Protein AF-G4RA24-F1 (afdb_monomer)

Sequence (73 aa):
MKTPNPTAPAFGAGHASTYAAGTPRTVPGFDGLHAMTSQLLAERVKEDGKILVLGAGGGLARARISVSSAADW

Radius of gyration: 17.19 Å; Cα contacts (8 Å, |Δi|>4): 32; chains: 1; bounding box: 32×19×58 Å

Solvent-accessible surface area (backbone atoms only — not comparable to full-atom values): 4873 Å² total; per-residue (Å²): 133,84,79,79,63,89,87,55,73,94,71,53,73,74,58,40,70,48,40,46,75,45,46,64,81,75,33,88,62,45,67,58,52,47,52,54,50,25,52,60,43,54,78,72,44,57,98,87,55,85,83,85,73,83,81,48,73,47,50,49,55,76,79,61,58,61,68,74,88,80,74,96,119

Mean predicted aligned error: 10.47 Å

Foldseek 3Di:
DDDDDPPDDPDDPVCQQCFLVCCPVVDPCVLVVLVVVLVVCLVPADPPGDDDDDCCGSVNSVVRNDNDPPPPD

Structure (mmCIF, N/CA/C/O backbone):
data_AF-G4RA24-F1
#
_entry.id   AF-G4RA24-F1
#
loop_
_atom_site.group_PDB
_atom_site.id
_atom_site.type_symbol
_atom_site.label_atom_id
_atom_site.label_alt_id
_atom_site.label_comp_id
_atom_site.label_asym_id
_atom_site.label_entity_id
_atom_site.label_seq_id
_atom_site.pdbx_PDB_ins_code
_atom_site.Cartn_x
_atom_site.Cart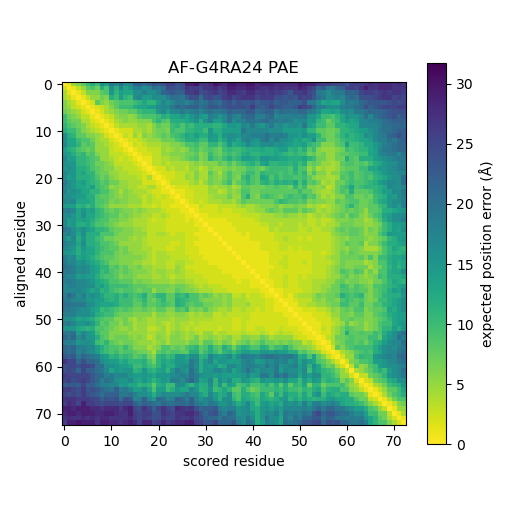n_y
_atom_site.Cartn_z
_atom_site.occupancy
_atom_site.B_iso_or_equiv
_atom_site.auth_seq_id
_atom_site.auth_comp_id
_atom_site.auth_asym_id
_atom_site.auth_atom_id
_atom_site.pdbx_PDB_model_num
ATOM 1 N N . MET A 1 1 ? 15.840 1.160 -35.005 1.00 57.66 1 MET A N 1
ATOM 2 C CA . MET A 1 1 ? 15.204 1.934 -33.916 1.00 57.66 1 MET A CA 1
ATOM 3 C C . MET A 1 1 ? 13.758 2.185 -34.321 1.00 57.66 1 MET A C 1
ATOM 5 O O . MET A 1 1 ? 13.545 2.820 -35.342 1.00 57.66 1 MET A O 1
ATOM 9 N N . LYS A 1 2 ? 12.776 1.581 -33.639 1.00 62.34 2 LYS A N 1
ATOM 10 C CA . LYS A 1 2 ? 11.353 1.788 -33.961 1.00 62.34 2 LYS A CA 1
ATOM 11 C C . LYS A 1 2 ? 10.967 3.187 -33.475 1.00 62.34 2 LYS A C 1
ATOM 13 O O . LYS A 1 2 ? 11.153 3.471 -32.295 1.00 62.34 2 LYS A O 1
ATOM 18 N N . THR A 1 3 ? 10.486 4.054 -34.357 1.00 70.38 3 THR A N 1
ATOM 19 C CA . THR A 1 3 ? 9.929 5.349 -33.955 1.00 70.38 3 THR A CA 1
ATOM 20 C C . THR A 1 3 ? 8.650 5.109 -33.144 1.00 70.38 3 THR A C 1
ATOM 22 O O . THR A 1 3 ? 7.814 4.303 -33.566 1.00 70.38 3 THR A O 1
ATOM 25 N N . PRO A 1 4 ? 8.485 5.734 -31.963 1.00 71.81 4 PRO A N 1
ATOM 26 C CA . PRO A 1 4 ? 7.247 5.611 -31.203 1.00 71.81 4 PRO A CA 1
ATOM 27 C C . PRO A 1 4 ? 6.107 6.237 -32.008 1.00 71.81 4 PRO A C 1
ATOM 29 O O . PRO A 1 4 ? 6.267 7.331 -32.545 1.00 71.81 4 PRO A O 1
ATOM 32 N N . ASN A 1 5 ? 4.965 5.555 -32.103 1.00 81.06 5 ASN A N 1
ATOM 33 C CA . ASN A 1 5 ? 3.771 6.145 -32.699 1.00 81.06 5 ASN A CA 1
ATOM 34 C C . ASN A 1 5 ? 3.257 7.265 -31.769 1.00 81.06 5 ASN A C 1
ATOM 36 O O . ASN A 1 5 ? 2.843 6.945 -30.654 1.00 81.06 5 ASN A O 1
ATOM 40 N N . PRO A 1 6 ? 3.244 8.544 -32.191 1.00 77.94 6 PRO A N 1
ATOM 41 C CA . PRO A 1 6 ? 2.863 9.664 -31.328 1.00 77.94 6 PRO A CA 1
ATOM 42 C C . PRO A 1 6 ? 1.374 9.675 -30.956 1.00 77.94 6 PRO A C 1
ATOM 44 O O . PRO A 1 6 ? 0.984 10.398 -30.044 1.00 77.94 6 PRO A O 1
ATOM 47 N N . THR A 1 7 ? 0.540 8.886 -31.641 1.00 84.50 7 THR A N 1
ATOM 48 C CA . THR A 1 7 ? -0.894 8.756 -31.336 1.00 84.50 7 THR A CA 1
ATOM 49 C C . THR A 1 7 ? -1.223 7.522 -30.501 1.00 84.50 7 THR A C 1
ATOM 51 O O . THR A 1 7 ? -2.363 7.364 -30.065 1.00 84.50 7 THR A O 1
ATOM 54 N N . ALA A 1 8 ? -0.249 6.637 -30.264 1.00 77.44 8 ALA A N 1
ATOM 55 C CA . ALA A 1 8 ? -0.461 5.495 -29.391 1.00 77.44 8 ALA A CA 1
ATOM 56 C C . ALA A 1 8 ? -0.584 5.967 -27.932 1.00 77.44 8 ALA A C 1
ATOM 58 O O . ALA A 1 8 ? 0.150 6.865 -27.511 1.00 77.44 8 ALA A O 1
ATOM 59 N N . PRO A 1 9 ? -1.483 5.364 -27.138 1.00 76.12 9 PRO A N 1
ATOM 60 C CA . PRO A 1 9 ? -1.612 5.714 -25.733 1.00 76.12 9 PRO A CA 1
ATOM 61 C C . PRO A 1 9 ? -0.296 5.431 -24.997 1.00 76.12 9 PRO A C 1
ATOM 63 O O . PRO A 1 9 ? 0.256 4.336 -25.088 1.00 76.12 9 PRO A O 1
ATOM 66 N N . ALA A 1 10 ? 0.186 6.422 -24.241 1.00 74.06 10 ALA A N 1
ATOM 67 C CA . ALA A 1 10 ? 1.438 6.336 -23.483 1.00 74.06 10 ALA A CA 1
ATOM 68 C C . ALA A 1 10 ? 1.404 5.281 -22.356 1.00 74.06 10 ALA A C 1
ATOM 70 O O . ALA A 1 10 ? 2.449 4.857 -21.872 1.00 74.06 10 ALA A O 1
ATOM 71 N N . PHE A 1 11 ? 0.208 4.849 -21.941 1.00 76.44 11 PHE A N 1
ATOM 72 C CA . PHE A 1 11 ? -0.006 3.803 -20.947 1.00 76.44 11 PHE A CA 1
ATOM 73 C C . PHE A 1 11 ? -1.105 2.842 -21.421 1.00 76.44 11 PHE A C 1
ATOM 75 O O . PHE A 1 11 ? -2.125 3.267 -21.957 1.00 76.44 11 PHE A O 1
ATOM 82 N N . GLY A 1 12 ? -0.910 1.540 -21.210 1.00 75.88 12 GLY A N 1
ATOM 83 C CA . GLY A 1 12 ? -1.794 0.476 -21.684 1.00 75.88 12 GLY A CA 1
ATOM 84 C C . GLY A 1 12 ? -1.751 -0.746 -20.767 1.00 75.88 12 GLY A C 1
ATOM 85 O O . GLY A 1 12 ? -0.926 -0.825 -19.857 1.00 75.88 12 GLY A O 1
ATOM 86 N N . ALA A 1 13 ? -2.632 -1.720 -21.008 1.00 74.44 13 ALA A N 1
ATOM 87 C CA . ALA A 1 13 ? -2.854 -2.859 -20.107 1.00 74.44 13 ALA A CA 1
ATOM 88 C C . ALA A 1 13 ? -1.581 -3.673 -19.777 1.00 74.44 13 ALA A C 1
ATOM 90 O O . ALA A 1 13 ? -1.421 -4.132 -18.648 1.00 74.44 13 ALA A O 1
ATOM 91 N N . GLY A 1 14 ? -0.640 -3.796 -20.722 1.00 73.44 14 GLY A N 1
ATOM 92 C CA . GLY A 1 14 ? 0.645 -4.476 -20.495 1.00 73.44 14 GLY A CA 1
ATOM 93 C C . GLY A 1 14 ? 1.595 -3.748 -19.528 1.00 73.44 14 GLY A C 1
ATOM 94 O O . GLY A 1 14 ? 2.420 -4.380 -18.871 1.00 73.44 14 GLY A O 1
ATOM 95 N N . HIS A 1 15 ? 1.468 -2.425 -19.388 1.00 72.88 15 HIS A N 1
ATOM 96 C CA . HIS A 1 15 ? 2.216 -1.663 -18.383 1.00 72.88 15 HIS A CA 1
ATOM 97 C C . HIS A 1 15 ? 1.623 -1.863 -16.983 1.00 72.88 15 HIS A C 1
ATOM 99 O O . HIS A 1 15 ? 2.361 -1.973 -16.007 1.00 72.88 15 HIS A O 1
ATOM 105 N N . ALA A 1 16 ? 0.297 -1.991 -16.883 1.00 72.50 16 ALA A N 1
ATOM 106 C CA . ALA A 1 16 ? -0.378 -2.261 -15.616 1.00 72.50 16 ALA A CA 1
ATOM 107 C C . ALA A 1 16 ? -0.070 -3.667 -15.065 1.00 72.50 16 ALA A C 1
ATOM 109 O O . ALA A 1 16 ? 0.115 -3.814 -13.857 1.00 72.50 16 ALA A O 1
ATOM 110 N N . SER A 1 17 ? 0.034 -4.686 -15.929 1.00 71.69 17 SER A N 1
ATOM 111 C CA . SER A 1 17 ? 0.284 -6.077 -15.510 1.00 71.69 17 SER A CA 1
ATOM 112 C C . SER A 1 17 ? 1.679 -6.299 -14.916 1.00 71.69 17 SER A C 1
ATOM 114 O O . SER A 1 17 ? 1.854 -7.144 -14.040 1.00 71.69 17 SER A O 1
ATOM 116 N N . THR A 1 18 ? 2.673 -5.523 -15.350 1.00 75.38 18 THR A N 1
ATOM 117 C CA . THR A 1 18 ? 4.060 -5.620 -14.863 1.00 75.38 18 THR A CA 1
ATOM 118 C C . THR A 1 18 ? 4.357 -4.684 -13.694 1.00 75.38 18 THR A C 1
ATOM 120 O O . THR A 1 18 ? 5.299 -4.932 -12.938 1.00 75.38 18 THR A O 1
ATOM 123 N N . TYR A 1 19 ? 3.529 -3.651 -13.498 1.00 74.12 19 TYR A N 1
ATOM 124 C CA . TYR A 1 19 ? 3.694 -2.639 -12.454 1.00 74.12 19 TYR A CA 1
ATOM 125 C C . TYR A 1 19 ? 3.847 -3.265 -11.065 1.00 74.12 19 TYR A C 1
ATOM 127 O O . TYR A 1 19 ? 4.815 -2.992 -10.362 1.00 74.12 19 TYR A O 1
ATOM 135 N N . ALA A 1 20 ? 2.943 -4.187 -10.732 1.00 73.81 20 ALA A N 1
ATOM 136 C CA . ALA A 1 20 ? 2.923 -4.951 -9.490 1.00 73.81 20 ALA A CA 1
ATOM 137 C C . ALA A 1 20 ? 4.265 -5.640 -9.171 1.00 73.81 20 ALA A C 1
ATOM 139 O O . ALA A 1 20 ? 4.770 -5.555 -8.053 1.00 73.81 20 ALA A O 1
ATOM 140 N N . ALA A 1 21 ? 4.861 -6.306 -10.160 1.00 77.69 21 ALA A N 1
ATOM 141 C CA . ALA A 1 21 ? 6.128 -7.008 -9.982 1.00 77.69 21 ALA A CA 1
ATOM 142 C C . ALA A 1 21 ? 7.329 -6.049 -9.917 1.00 77.69 21 ALA A C 1
ATOM 144 O O . ALA A 1 21 ? 8.361 -6.397 -9.347 1.00 77.69 21 ALA A O 1
ATOM 145 N N . GLY A 1 22 ? 7.222 -4.867 -10.532 1.00 78.12 22 GLY A N 1
ATOM 146 C CA . GLY A 1 22 ? 8.270 -3.847 -10.548 1.00 78.12 22 GLY A CA 1
ATOM 147 C C . GLY A 1 22 ? 8.389 -3.075 -9.236 1.00 78.12 22 GLY A C 1
ATOM 148 O O . GLY A 1 22 ? 9.508 -2.817 -8.797 1.00 78.12 22 GLY A O 1
ATOM 149 N N . THR A 1 23 ? 7.264 -2.759 -8.587 1.00 75.06 23 THR A N 1
ATOM 150 C CA . THR A 1 23 ? 7.228 -1.836 -7.438 1.00 75.06 23 THR A CA 1
ATOM 151 C C . THR A 1 23 ? 8.145 -2.237 -6.272 1.00 75.06 23 THR A C 1
ATOM 153 O O . THR A 1 23 ? 8.891 -1.372 -5.814 1.00 75.06 23 THR A O 1
ATOM 156 N N . PRO A 1 24 ? 8.207 -3.510 -5.822 1.00 79.75 24 PRO A N 1
ATOM 157 C CA . PRO A 1 24 ? 9.112 -3.894 -4.734 1.00 79.75 24 PRO A CA 1
ATOM 158 C C . PRO A 1 24 ? 10.598 -3.710 -5.073 1.00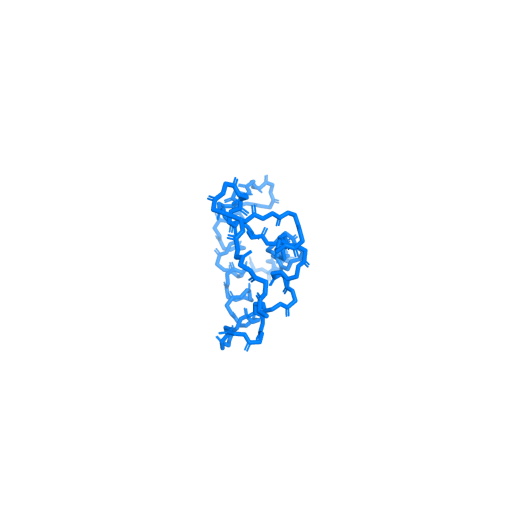 79.75 24 PRO A C 1
ATOM 160 O O . PRO A 1 24 ? 11.414 -3.529 -4.177 1.00 79.75 24 PRO A O 1
ATOM 163 N N . ARG A 1 25 ? 10.967 -3.752 -6.362 1.00 82.50 25 ARG A N 1
ATOM 164 C CA . ARG A 1 25 ? 12.364 -3.588 -6.804 1.00 82.50 25 ARG A CA 1
ATOM 165 C C . ARG A 1 25 ? 12.787 -2.126 -6.902 1.00 82.50 25 ARG A C 1
ATOM 167 O O . ARG A 1 25 ? 13.978 -1.843 -6.902 1.00 82.50 25 ARG A O 1
ATOM 174 N N . THR A 1 26 ? 11.826 -1.215 -7.029 1.00 84.50 26 THR A N 1
ATOM 175 C CA . THR A 1 26 ? 12.079 0.220 -7.222 1.00 84.50 26 THR A CA 1
ATOM 176 C C . THR A 1 26 ? 11.784 1.046 -5.978 1.00 84.50 26 THR A C 1
ATOM 178 O O . THR A 1 26 ? 12.192 2.201 -5.916 1.00 84.50 26 THR A O 1
ATOM 181 N N . VAL A 1 27 ? 11.064 0.484 -5.005 1.00 83.38 27 VAL A N 1
ATOM 182 C CA . VAL A 1 27 ? 10.659 1.169 -3.775 1.00 83.38 27 VAL A CA 1
ATOM 183 C C . VAL A 1 27 ? 11.331 0.492 -2.576 1.00 83.38 27 VAL A C 1
ATOM 185 O O . VAL A 1 27 ? 10.871 -0.558 -2.122 1.00 83.38 27 VAL A O 1
ATOM 188 N N . PRO A 1 28 ? 12.417 1.071 -2.035 1.00 87.81 28 PRO A N 1
ATOM 189 C CA . PRO A 1 28 ? 13.015 0.596 -0.793 1.00 87.81 28 PRO A CA 1
ATOM 190 C C . PRO A 1 28 ? 11.985 0.580 0.342 1.00 87.81 28 PRO A C 1
ATOM 192 O O . PRO A 1 28 ? 11.219 1.526 0.507 1.00 87.81 28 PRO A O 1
ATOM 195 N N . GLY A 1 29 ? 11.954 -0.502 1.121 1.00 87.69 29 GLY A N 1
ATOM 196 C CA . GLY A 1 29 ? 11.023 -0.634 2.247 1.00 87.69 29 GLY A CA 1
ATOM 197 C C . GLY A 1 29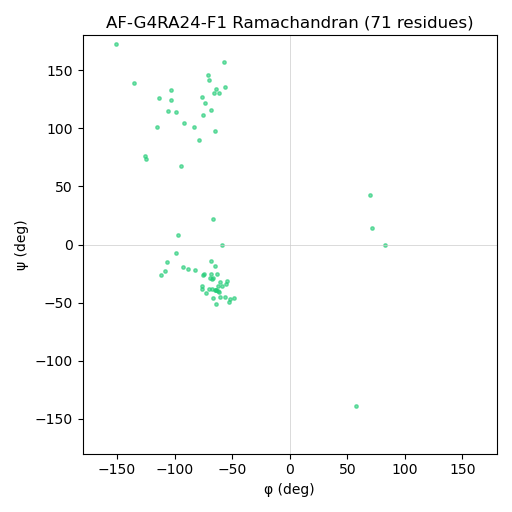 ? 9.554 -0.845 1.857 1.00 87.69 29 GLY A C 1
ATOM 198 O O . GLY A 1 29 ? 8.692 -0.726 2.724 1.00 87.69 29 GLY A O 1
ATOM 199 N N . PHE A 1 30 ? 9.254 -1.183 0.595 1.00 86.88 30 PHE A N 1
ATOM 200 C CA . PHE A 1 30 ? 7.889 -1.408 0.094 1.00 86.88 30 PHE A CA 1
ATOM 201 C C . PHE A 1 30 ? 7.041 -2.328 0.989 1.00 86.88 30 PHE A C 1
ATOM 203 O O . PHE 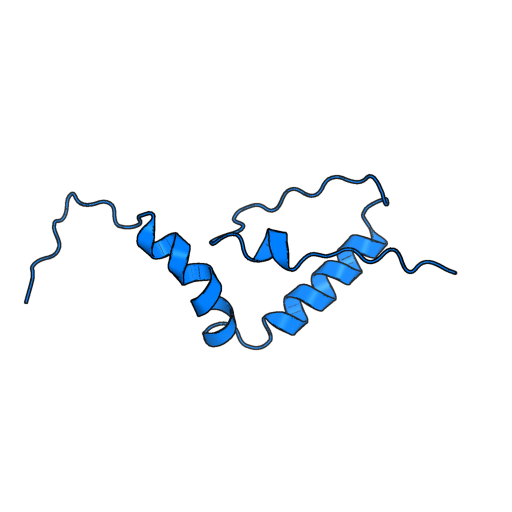A 1 30 ? 5.902 -2.000 1.320 1.00 86.88 30 PHE A O 1
ATOM 210 N N . ASP A 1 31 ? 7.607 -3.452 1.432 1.00 86.12 31 ASP A N 1
ATOM 211 C CA . ASP A 1 31 ? 6.890 -4.392 2.299 1.00 86.12 31 ASP A CA 1
ATOM 212 C C . ASP A 1 31 ? 6.663 -3.828 3.710 1.00 86.12 31 ASP A C 1
ATOM 214 O O . ASP A 1 31 ? 5.579 -3.989 4.270 1.00 86.12 31 ASP A O 1
ATOM 218 N N . GLY A 1 32 ? 7.638 -3.096 4.258 1.00 88.44 32 GLY A N 1
ATOM 219 C CA . GLY A 1 32 ? 7.498 -2.419 5.550 1.00 88.44 32 GLY A CA 1
ATOM 220 C C . GLY A 1 32 ? 6.426 -1.327 5.522 1.00 88.44 32 GLY A C 1
ATOM 221 O O . GLY A 1 32 ? 5.633 -1.212 6.455 1.00 88.44 32 GLY A O 1
ATOM 222 N N . LEU A 1 33 ? 6.336 -0.575 4.420 1.00 88.75 33 LEU A N 1
ATOM 223 C CA . LEU A 1 33 ? 5.286 0.423 4.214 1.00 88.75 33 LEU A CA 1
ATOM 224 C C . LEU A 1 33 ? 3.891 -0.217 4.231 1.00 88.75 33 LEU A C 1
ATOM 226 O O . LEU A 1 33 ? 2.987 0.294 4.893 1.00 88.75 33 LEU A O 1
ATOM 230 N N . HIS A 1 34 ? 3.714 -1.343 3.535 1.00 86.94 34 HIS A N 1
ATOM 231 C CA . HIS A 1 34 ? 2.445 -2.074 3.528 1.00 86.94 34 HIS A CA 1
ATOM 232 C C . HIS A 1 34 ? 2.083 -2.639 4.912 1.00 86.94 34 HIS A C 1
ATOM 234 O O . HIS A 1 34 ? 0.916 -2.567 5.306 1.00 86.94 34 HIS A O 1
ATOM 240 N N . ALA A 1 35 ? 3.062 -3.14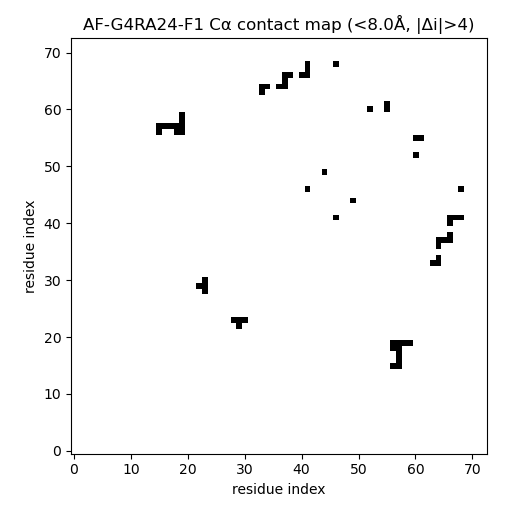2 5.670 1.00 88.44 35 ALA A N 1
ATOM 241 C CA . ALA A 1 35 ? 2.843 -3.633 7.031 1.00 88.44 35 ALA A CA 1
ATOM 242 C C . ALA A 1 35 ? 2.388 -2.508 7.978 1.00 88.44 35 ALA A C 1
ATOM 244 O O . ALA A 1 35 ? 1.340 -2.621 8.613 1.00 88.44 35 ALA A O 1
ATOM 245 N N . MET A 1 36 ? 3.109 -1.382 8.004 1.00 91.38 36 MET A N 1
ATOM 246 C CA . MET A 1 36 ? 2.739 -0.228 8.836 1.00 91.38 36 MET A CA 1
ATOM 247 C C . MET A 1 36 ? 1.376 0.354 8.443 1.00 91.38 36 MET A C 1
ATOM 249 O O . MET A 1 36 ? 0.573 0.687 9.310 1.00 91.38 36 MET A O 1
ATOM 253 N N . THR A 1 37 ? 1.086 0.434 7.141 1.00 90.00 37 THR A N 1
ATOM 254 C CA . THR A 1 37 ? -0.215 0.912 6.646 1.00 90.00 37 THR A CA 1
ATOM 255 C C . THR A 1 37 ? -1.350 0.009 7.123 1.00 90.00 37 THR A C 1
ATOM 257 O O . THR A 1 37 ? -2.394 0.507 7.532 1.00 90.00 37 THR A O 1
ATOM 260 N N . SER A 1 38 ? -1.142 -1.310 7.122 1.00 87.75 38 SER A N 1
ATOM 261 C CA . SER A 1 38 ? -2.148 -2.264 7.603 1.00 87.75 38 SER A CA 1
ATOM 262 C C . SER A 1 38 ? -2.429 -2.083 9.098 1.00 87.75 38 SER A C 1
ATOM 264 O O . SER A 1 38 ? -3.591 -2.101 9.494 1.00 87.75 38 SER A O 1
ATOM 266 N N . GLN A 1 39 ? -1.403 -1.810 9.913 1.00 89.44 39 GLN A N 1
ATOM 267 C CA . GLN A 1 39 ? -1.580 -1.539 11.344 1.00 89.44 39 GLN A CA 1
ATOM 268 C C . GLN A 1 39 ? -2.331 -0.226 11.606 1.00 89.44 39 GLN A C 1
ATOM 270 O O . GLN A 1 39 ? -3.301 -0.210 12.358 1.00 89.44 39 GLN A O 1
ATOM 275 N N . LEU A 1 40 ? -1.963 0.861 10.919 1.00 90.69 40 LEU A N 1
ATOM 276 C CA . LEU A 1 40 ? -2.666 2.144 11.053 1.00 90.69 40 LEU A CA 1
ATOM 277 C C . LEU A 1 40 ? -4.143 2.058 10.643 1.00 90.69 40 LEU A C 1
ATOM 279 O O . LEU A 1 40 ? -4.978 2.783 11.190 1.00 90.69 40 LEU A O 1
ATOM 283 N N . LEU A 1 41 ? -4.459 1.202 9.666 1.00 89.50 41 LEU A N 1
ATOM 284 C CA . LEU A 1 41 ? -5.832 0.928 9.250 1.00 89.50 41 LEU A CA 1
ATOM 285 C C . LEU A 1 41 ? -6.578 0.090 10.292 1.00 89.50 41 LEU A C 1
ATOM 287 O O . LEU A 1 41 ? -7.720 0.425 10.587 1.00 89.50 41 LEU A O 1
ATOM 291 N N . ALA A 1 42 ? -5.941 -0.923 10.886 1.00 87.19 42 ALA A N 1
ATOM 292 C CA . ALA A 1 42 ? -6.537 -1.735 11.953 1.00 87.19 42 ALA A CA 1
ATOM 293 C C . ALA A 1 42 ? -6.958 -0.894 13.172 1.00 87.19 42 ALA A C 1
ATOM 295 O O . ALA A 1 42 ? -7.992 -1.151 13.775 1.00 87.19 42 ALA A O 1
ATOM 296 N N . GLU A 1 43 ? -6.197 0.152 13.500 1.00 89.69 43 GLU A N 1
ATOM 297 C CA . GLU A 1 43 ? -6.507 1.052 14.621 1.00 89.69 43 GLU A CA 1
ATOM 298 C C . GLU A 1 43 ? -7.675 2.013 14.343 1.00 89.69 43 GLU A C 1
ATOM 300 O O . GLU A 1 43 ? -8.298 2.528 15.271 1.00 89.69 43 GLU A O 1
ATOM 305 N N . ARG A 1 44 ? -7.937 2.336 13.070 1.00 88.06 44 ARG A N 1
ATOM 306 C CA . ARG 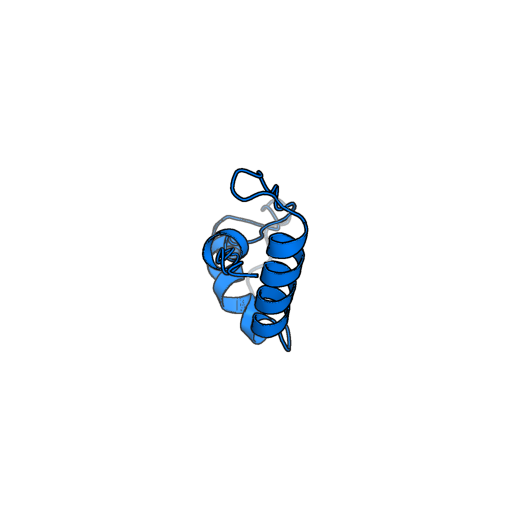A 1 44 ? -8.855 3.426 12.674 1.00 88.06 44 ARG A CA 1
ATOM 307 C C . ARG A 1 44 ? -10.129 2.945 12.001 1.00 88.06 44 ARG A C 1
ATOM 309 O O . ARG A 1 44 ? -11.128 3.664 12.003 1.00 88.06 44 ARG A O 1
ATOM 316 N N . VAL A 1 45 ? -10.083 1.782 11.368 1.00 87.88 45 VAL A N 1
ATOM 317 C CA . VAL A 1 45 ? -11.179 1.231 10.580 1.00 87.88 45 VAL A CA 1
ATOM 318 C C . VAL A 1 45 ? -11.843 0.146 11.413 1.00 87.88 45 VAL A C 1
ATOM 320 O O . VAL A 1 45 ? -11.186 -0.783 11.866 1.00 87.88 45 VAL A O 1
ATOM 323 N N . LYS A 1 46 ? -13.158 0.269 11.619 1.00 83.19 46 LYS A N 1
ATOM 324 C CA . LYS A 1 46 ? -13.959 -0.789 12.249 1.00 83.19 46 LYS A CA 1
ATOM 325 C C . LYS A 1 46 ? -13.816 -2.098 11.467 1.00 83.19 46 LYS A C 1
ATOM 327 O O . LYS A 1 46 ? -13.565 -2.061 10.266 1.00 83.19 46 LYS A O 1
ATOM 332 N N . GLU A 1 47 ? -14.066 -3.234 12.109 1.00 83.00 47 GLU A N 1
ATOM 333 C CA . GLU A 1 47 ? -13.978 -4.552 11.458 1.00 83.00 47 GLU A CA 1
ATOM 334 C C . GLU A 1 47 ? -14.841 -4.664 10.183 1.00 83.00 47 GLU A C 1
ATOM 336 O O . GLU A 1 47 ? -14.456 -5.330 9.225 1.00 83.00 47 GLU A O 1
ATOM 341 N N . ASP A 1 48 ? -15.976 -3.960 10.135 1.00 84.75 48 ASP A N 1
ATOM 342 C CA . ASP A 1 48 ? -16.899 -3.876 8.994 1.00 84.75 48 ASP A CA 1
ATOM 343 C C . ASP A 1 48 ? -16.690 -2.629 8.106 1.00 84.75 48 ASP A C 1
ATOM 345 O O . ASP A 1 48 ? -17.490 -2.325 7.212 1.00 84.75 48 ASP A O 1
ATOM 349 N N . GLY A 1 49 ? -15.618 -1.879 8.351 1.00 82.12 49 GLY A N 1
ATOM 350 C CA . GLY A 1 49 ? -15.293 -0.647 7.652 1.00 82.12 49 GLY A CA 1
ATOM 351 C C . GLY A 1 49 ? -14.840 -0.886 6.211 1.00 82.12 49 GLY A C 1
ATOM 352 O O . GLY A 1 49 ? -14.181 -1.867 5.874 1.00 82.12 49 GLY A O 1
ATOM 353 N N . LYS A 1 50 ? -15.187 0.048 5.323 1.00 86.31 50 LYS A N 1
ATOM 354 C CA . LYS A 1 50 ? -14.827 -0.015 3.900 1.00 86.31 50 LYS A CA 1
ATOM 355 C C . LYS A 1 50 ? -13.677 0.937 3.610 1.00 86.31 50 LYS A C 1
ATOM 357 O O . LYS A 1 50 ? -13.734 2.105 3.983 1.00 86.31 50 LYS A O 1
ATOM 362 N N . ILE A 1 51 ? -12.668 0.451 2.891 1.00 85.81 51 ILE A N 1
ATOM 363 C CA . ILE A 1 51 ? -11.476 1.226 2.532 1.00 85.81 51 ILE A CA 1
ATOM 364 C C . ILE A 1 51 ? -11.447 1.430 1.017 1.00 85.81 51 ILE A C 1
ATOM 366 O O . ILE A 1 51 ? -11.493 0.471 0.245 1.00 85.81 51 ILE A O 1
ATOM 370 N N . LEU A 1 52 ? -11.341 2.688 0.589 1.00 88.50 52 LEU A N 1
ATOM 371 C CA . LEU A 1 52 ? -11.126 3.053 -0.808 1.00 88.50 52 LEU A CA 1
ATOM 372 C C . LEU A 1 52 ? -9.644 3.349 -1.040 1.00 88.50 52 LEU A C 1
ATOM 374 O O . LEU A 1 52 ? -9.113 4.334 -0.537 1.00 88.50 52 LEU A O 1
ATOM 378 N N . VAL A 1 53 ? -8.987 2.520 -1.850 1.00 85.12 53 VAL A N 1
ATOM 379 C CA . VAL A 1 53 ? -7.601 2.757 -2.270 1.00 85.12 53 VAL A CA 1
ATOM 380 C C . VAL A 1 53 ? -7.598 3.541 -3.579 1.00 85.12 53 VAL A C 1
ATOM 382 O O . VAL A 1 53 ? -7.864 2.987 -4.650 1.00 85.12 53 VAL A O 1
ATOM 385 N N . LEU A 1 54 ? -7.292 4.835 -3.500 1.00 86.00 54 LEU A N 1
ATOM 386 C CA . LEU A 1 54 ? -7.120 5.688 -4.675 1.00 86.00 54 LEU A CA 1
ATOM 387 C C . LEU A 1 54 ? -5.761 5.409 -5.324 1.00 86.00 54 LEU A C 1
ATOM 389 O O . LEU A 1 54 ? -4.733 5.443 -4.657 1.00 86.00 54 LEU A O 1
ATOM 393 N N . GLY A 1 55 ? -5.756 5.117 -6.627 1.00 80.56 55 GLY A N 1
ATOM 394 C CA . GLY A 1 55 ? -4.512 4.856 -7.356 1.00 80.56 55 GLY A CA 1
ATOM 395 C C . GLY A 1 55 ? -3.826 3.539 -6.974 1.00 80.56 55 GLY A C 1
ATOM 396 O O . GLY A 1 55 ? -2.607 3.493 -6.879 1.00 80.56 55 GLY A O 1
ATOM 397 N N . ALA A 1 56 ? -4.583 2.446 -6.805 1.00 76.75 56 ALA A N 1
ATOM 398 C CA . ALA A 1 56 ? -4.066 1.120 -6.419 1.00 76.75 56 ALA A CA 1
ATOM 399 C C . ALA A 1 56 ? -3.016 0.492 -7.377 1.00 76.75 56 ALA A C 1
ATOM 401 O O . ALA A 1 56 ? -2.545 -0.622 -7.132 1.00 76.75 56 ALA A O 1
ATOM 402 N N . GLY A 1 57 ? -2.664 1.174 -8.473 1.00 75.94 57 GLY A N 1
ATOM 403 C CA . GLY A 1 57 ? -1.696 0.719 -9.468 1.00 75.94 57 GLY A CA 1
ATOM 404 C C . GLY A 1 57 ? -2.081 -0.631 -10.075 1.00 75.94 57 GLY A C 1
ATOM 405 O O . GLY A 1 57 ? -3.255 -0.899 -10.324 1.00 75.94 57 GLY A O 1
ATOM 406 N N . GLY A 1 58 ? -1.095 -1.511 -10.263 1.00 71.62 58 GLY A N 1
ATOM 407 C CA . GLY A 1 58 ? -1.259 -2.886 -10.766 1.00 71.62 58 GLY A CA 1
ATOM 408 C C . GLY A 1 58 ? -2.015 -3.854 -9.838 1.00 71.62 58 GLY A C 1
ATOM 409 O O . GLY A 1 58 ? -1.813 -5.059 -9.926 1.00 71.62 58 GLY A O 1
ATOM 410 N N . GLY A 1 59 ? -2.840 -3.356 -8.911 1.00 60.38 59 GLY A N 1
ATOM 411 C CA . GLY A 1 59 ? -3.710 -4.166 -8.051 1.00 60.38 59 GLY A CA 1
ATOM 412 C C . GLY A 1 59 ? -3.045 -4.766 -6.808 1.00 60.38 59 GLY A C 1
ATOM 413 O O . GLY A 1 59 ? -3.731 -5.399 -6.009 1.00 60.38 59 GLY A O 1
ATOM 414 N N . LEU A 1 60 ? -1.745 -4.536 -6.591 1.00 57.03 60 LEU A N 1
ATOM 415 C CA . LEU A 1 60 ? -0.994 -5.179 -5.506 1.00 57.03 60 LEU A CA 1
ATOM 416 C C . LEU A 1 60 ? -1.445 -4.738 -4.103 1.00 57.03 60 LEU A C 1
ATOM 418 O O . LEU A 1 60 ? -1.374 -5.523 -3.159 1.00 57.03 60 LEU A O 1
ATOM 422 N N . ALA A 1 61 ? -1.961 -3.511 -3.972 1.00 54.38 61 ALA A N 1
ATOM 423 C CA . ALA A 1 61 ? -2.494 -3.003 -2.708 1.00 54.38 61 ALA A CA 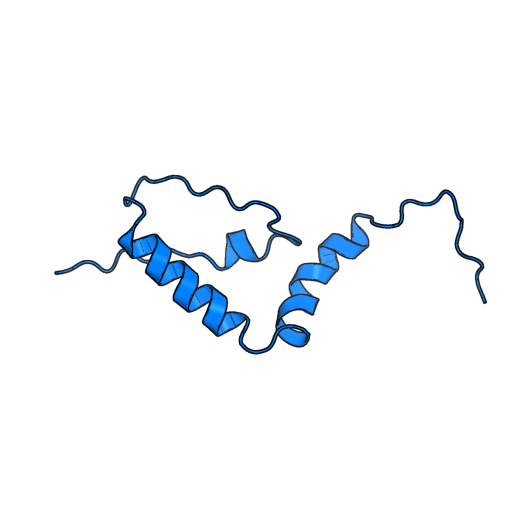1
ATOM 424 C C . ALA A 1 61 ? -3.695 -3.828 -2.209 1.00 54.38 61 ALA A C 1
ATOM 426 O O . ALA A 1 61 ? -3.811 -4.072 -1.012 1.00 54.38 61 ALA A O 1
ATOM 427 N N . ARG A 1 62 ? -4.547 -4.330 -3.119 1.00 52.72 62 ARG A N 1
ATOM 428 C CA . ARG A 1 62 ? -5.716 -5.157 -2.762 1.00 52.72 62 ARG A CA 1
ATOM 429 C C . ARG A 1 62 ? -5.329 -6.536 -2.226 1.00 52.72 62 ARG A C 1
ATOM 431 O O . ARG A 1 62 ? -6.086 -7.105 -1.456 1.00 52.72 62 ARG A O 1
ATOM 438 N N . ALA A 1 63 ? -4.182 -7.072 -2.647 1.00 52.34 63 ALA A N 1
ATOM 439 C CA . ALA A 1 63 ? -3.716 -8.390 -2.220 1.00 52.34 63 ALA A CA 1
ATOM 440 C C . ALA A 1 63 ? -2.877 -8.349 -0.932 1.00 52.34 63 ALA A C 1
ATOM 442 O O . ALA A 1 63 ? -2.725 -9.381 -0.286 1.00 52.34 63 ALA A O 1
ATOM 443 N N . ARG A 1 64 ? -2.291 -7.193 -0.579 1.00 56.38 64 ARG A N 1
ATOM 444 C CA . ARG A 1 64 ? -1.340 -7.090 0.543 1.00 56.38 64 ARG A CA 1
ATOM 445 C C . ARG A 1 64 ? -1.887 -6.352 1.769 1.00 56.38 64 ARG A C 1
ATOM 447 O O . ARG A 1 64 ? -1.377 -6.585 2.858 1.00 56.38 64 ARG A O 1
ATOM 454 N N . ILE A 1 65 ? -2.897 -5.491 1.624 1.00 56.88 65 ILE A N 1
ATOM 455 C CA . ILE A 1 65 ? -3.566 -4.882 2.783 1.00 56.88 65 ILE A CA 1
ATOM 456 C C . ILE A 1 65 ? -4.537 -5.922 3.347 1.00 56.88 65 ILE A C 1
ATOM 458 O O . ILE A 1 65 ? -5.683 -6.023 2.918 1.00 56.88 65 ILE A O 1
ATOM 462 N N . SER A 1 66 ? -4.035 -6.726 4.278 1.00 58.41 66 SER A N 1
ATOM 463 C CA . SER A 1 66 ? -4.832 -7.619 5.111 1.00 58.41 66 SER A CA 1
ATOM 464 C C . SER A 1 66 ? -4.895 -7.001 6.498 1.00 58.41 66 SER A C 1
ATOM 466 O O . SER A 1 66 ? -3.869 -6.871 7.162 1.00 58.41 66 SER A O 1
ATOM 468 N N . VAL A 1 67 ? -6.089 -6.598 6.926 1.00 54.12 67 VAL A N 1
ATOM 469 C CA . VAL A 1 67 ? -6.316 -6.142 8.299 1.00 54.12 67 VAL A CA 1
ATOM 470 C C . VAL A 1 67 ? -6.541 -7.397 9.138 1.00 54.12 67 VAL A C 1
ATOM 472 O O . VAL A 1 67 ? -7.601 -8.011 9.068 1.00 54.12 67 VAL A O 1
ATOM 475 N N . SER A 1 68 ? -5.523 -7.848 9.867 1.00 48.50 68 SER A N 1
ATOM 476 C CA . SER A 1 68 ? -5.704 -8.879 10.889 1.00 48.50 68 SER A CA 1
ATOM 477 C C . SER A 1 68 ? -6.370 -8.233 12.102 1.00 48.50 68 SER A C 1
ATOM 479 O O . SER A 1 68 ? -5.744 -7.402 12.758 1.00 48.50 68 SER A O 1
ATOM 481 N N . SER A 1 69 ? -7.627 -8.600 12.383 1.00 52.16 69 SER A N 1
ATOM 482 C CA . SER A 1 69 ? -8.231 -8.355 13.697 1.00 52.16 69 SER A CA 1
ATOM 483 C C . SER A 1 69 ? -7.446 -9.190 14.707 1.00 52.16 69 SER A C 1
ATOM 485 O O . SER A 1 69 ? -7.589 -10.407 14.790 1.00 52.16 69 SE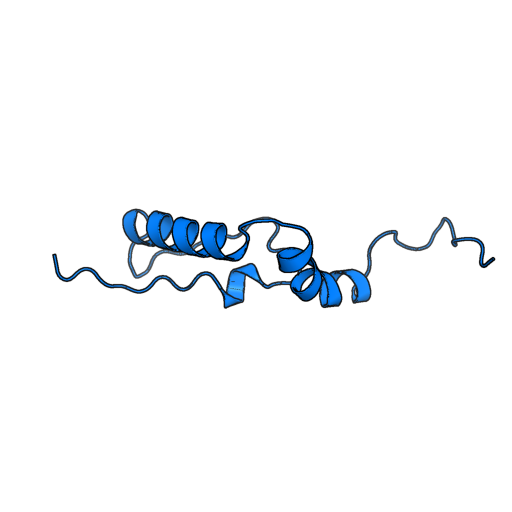R A O 1
ATOM 487 N N . ALA A 1 70 ? -6.498 -8.543 15.370 1.00 49.78 70 ALA A N 1
ATOM 488 C CA . ALA A 1 70 ? -5.837 -9.048 16.557 1.00 49.78 70 ALA A CA 1
ATOM 489 C C . ALA A 1 70 ? -6.001 -7.962 17.617 1.00 49.78 70 ALA A C 1
ATOM 491 O O . ALA A 1 70 ? -5.093 -7.174 17.871 1.00 49.78 70 ALA A O 1
ATOM 492 N N . ALA A 1 71 ? -7.208 -7.885 18.166 1.00 41.38 71 ALA A N 1
ATOM 493 C CA . ALA A 1 71 ? -7.517 -7.070 19.326 1.00 41.38 71 ALA A CA 1
ATOM 494 C C . ALA A 1 71 ? -8.145 -7.972 20.395 1.00 41.38 71 ALA A C 1
ATOM 496 O O . ALA A 1 71 ? -9.344 -7.928 20.631 1.00 41.38 71 ALA A O 1
ATOM 497 N N . ASP A 1 72 ? -7.305 -8.802 21.020 1.00 38.47 72 ASP A N 1
ATOM 498 C CA . ASP A 1 72 ? -7.540 -9.276 22.387 1.00 38.47 72 ASP A CA 1
ATOM 499 C C . ASP A 1 72 ? -6.764 -8.342 23.336 1.00 38.47 72 ASP A C 1
ATOM 501 O O . ASP A 1 72 ? -5.740 -8.715 23.910 1.00 38.47 72 ASP A O 1
ATOM 505 N N . TRP A 1 73 ? -7.222 -7.089 23.411 1.00 46.1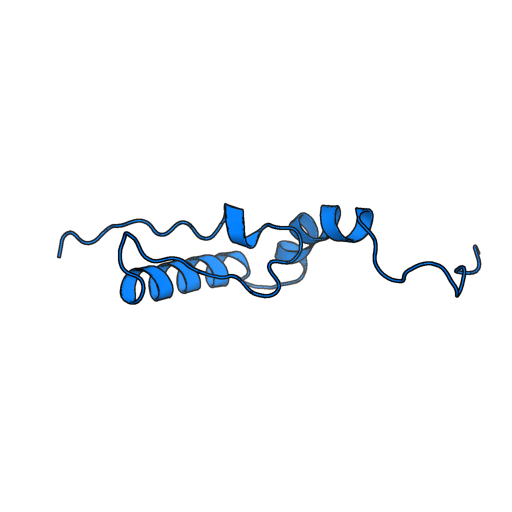2 73 TRP A N 1
ATOM 506 C CA . TRP A 1 73 ? -6.961 -6.119 24.479 1.00 46.12 73 TRP A CA 1
ATOM 507 C C . TRP A 1 73 ? -8.232 -5.306 24.704 1.00 46.12 73 TRP A C 1
ATOM 509 O O . TRP A 1 73 ? -8.797 -4.825 23.694 1.00 46.12 73 TRP A O 1
#

Secondary structure (DSSP, 8-state):
-PPPPTTS-SS-HHHHHHHHHHHHHHSTTHHHHHHHHHHHHHHHS-TT-----TT-TTTHHHHH---------

Organism: Pelagibacterium halotolerans (strain DSM 22347 / JCM 15775 / CGMCC 1.7692 / B2) (NCBI:txid1082931)

pLDDT: mean 75.02, std 13.71, range [38.47, 91.38]